Protein AF-A0A354GGU2-F1 (afdb_monomer_lite)

pLDDT: mean 80.08, std 11.48, range [46.69, 94.94]

Structure (mmCIF, N/CA/C/O backbone):
data_AF-A0A354GGU2-F1
#
_entry.id   AF-A0A354GGU2-F1
#
loop_
_atom_site.group_PDB
_atom_site.id
_atom_site.type_symbol
_atom_site.label_atom_id
_atom_site.label_alt_id
_atom_site.label_comp_id
_atom_site.label_asym_id
_atom_site.label_entity_id
_atom_site.label_seq_id
_atom_site.pdbx_PDB_ins_code
_atom_site.Cartn_x
_atom_site.Cartn_y
_atom_site.Cartn_z
_atom_site.occupancy
_atom_site.B_iso_or_equiv
_atom_site.auth_seq_id
_atom_site.auth_comp_id
_atom_site.auth_asym_id
_atom_site.auth_atom_id
_atom_site.pdbx_PDB_model_num
ATOM 1 N N . GLU A 1 1 ? 11.803 -17.948 -52.572 1.00 46.69 1 GLU A N 1
ATOM 2 C CA . GLU A 1 1 ? 13.240 -17.653 -52.737 1.00 46.69 1 GLU A CA 1
ATOM 3 C C . GLU A 1 1 ? 13.415 -16.314 -53.456 1.00 46.69 1 GLU A C 1
ATOM 5 O O . GLU A 1 1 ? 14.130 -15.472 -52.940 1.00 46.69 1 GLU A O 1
ATOM 10 N N . ASP A 1 2 ? 12.587 -16.032 -54.465 1.00 59.16 2 ASP A N 1
ATOM 11 C CA . ASP A 1 2 ? 12.565 -14.807 -55.291 1.00 59.16 2 ASP A CA 1
ATOM 12 C C . ASP A 1 2 ? 12.625 -13.429 -54.586 1.00 59.16 2 ASP A C 1
ATOM 14 O O . ASP A 1 2 ? 13.199 -12.494 -55.139 1.00 59.16 2 ASP A O 1
ATOM 18 N N . ASN A 1 3 ? 12.070 -13.255 -53.379 1.00 61.38 3 ASN A N 1
ATOM 19 C CA . ASN A 1 3 ? 12.001 -11.925 -52.743 1.00 61.38 3 ASN A CA 1
ATOM 20 C C . ASN A 1 3 ? 13.322 -11.461 -52.109 1.00 61.38 3 ASN A C 1
ATOM 22 O O . ASN A 1 3 ? 13.576 -10.262 -52.045 1.00 61.38 3 ASN A O 1
ATOM 26 N N . VAL A 1 4 ? 14.153 -12.382 -51.612 1.00 63.31 4 VAL A N 1
ATOM 27 C CA . VAL A 1 4 ? 15.422 -12.018 -50.950 1.00 63.31 4 VAL A CA 1
ATOM 28 C C . VAL A 1 4 ? 16.496 -11.723 -51.993 1.00 63.31 4 VAL A C 1
ATOM 30 O O . VAL A 1 4 ? 17.254 -10.765 -51.842 1.00 63.31 4 VAL A O 1
ATOM 33 N N . ASP A 1 5 ? 16.500 -12.490 -53.081 1.00 67.56 5 ASP A N 1
ATOM 34 C CA . ASP A 1 5 ? 17.411 -12.284 -54.206 1.00 67.56 5 ASP A CA 1
ATOM 35 C C . ASP A 1 5 ? 17.144 -10.930 -54.886 1.00 67.56 5 ASP A C 1
ATOM 37 O O . ASP A 1 5 ? 18.080 -10.178 -55.149 1.00 67.56 5 ASP A O 1
ATOM 41 N N . HIS A 1 6 ? 15.872 -10.534 -55.022 1.00 70.50 6 HIS A N 1
ATOM 42 C CA . HIS A 1 6 ? 15.490 -9.212 -55.532 1.00 70.50 6 HIS A CA 1
ATOM 43 C C . HIS A 1 6 ? 16.018 -8.048 -54.666 1.00 70.50 6 HIS A C 1
ATOM 45 O O . HIS A 1 6 ? 16.406 -7.005 -55.195 1.00 70.50 6 HIS A O 1
ATOM 51 N N . LEU A 1 7 ? 16.061 -8.194 -53.336 1.00 67.69 7 LEU A N 1
ATOM 52 C CA . LEU A 1 7 ? 16.580 -7.155 -52.430 1.00 67.69 7 LEU A CA 1
ATOM 53 C C . LEU A 1 7 ? 18.103 -7.011 -52.520 1.00 67.69 7 LEU A C 1
ATOM 55 O O . LEU A 1 7 ? 18.627 -5.895 -52.481 1.00 67.69 7 LEU A O 1
ATOM 59 N N . LEU A 1 8 ? 18.811 -8.130 -52.682 1.00 68.62 8 LEU A N 1
ATOM 60 C CA . LEU A 1 8 ? 20.255 -8.133 -52.901 1.00 68.62 8 LEU A CA 1
ATOM 61 C C . LEU A 1 8 ? 20.609 -7.539 -54.266 1.00 68.62 8 LEU A C 1
ATOM 63 O O . LEU A 1 8 ? 21.502 -6.698 -54.338 1.00 68.62 8 LEU A O 1
ATOM 67 N N . ASP A 1 9 ? 19.858 -7.875 -55.314 1.00 70.81 9 ASP A N 1
ATOM 68 C CA . ASP A 1 9 ? 20.016 -7.273 -56.641 1.00 70.81 9 ASP A CA 1
ATOM 69 C C . ASP A 1 9 ? 19.728 -5.767 -56.624 1.00 70.81 9 ASP A C 1
ATOM 71 O O . ASP A 1 9 ? 20.400 -4.990 -57.304 1.00 70.81 9 ASP A O 1
ATOM 75 N N . THR A 1 10 ? 18.771 -5.325 -55.807 1.00 68.38 10 THR A N 1
ATOM 76 C CA . THR A 1 10 ? 18.454 -3.901 -55.632 1.00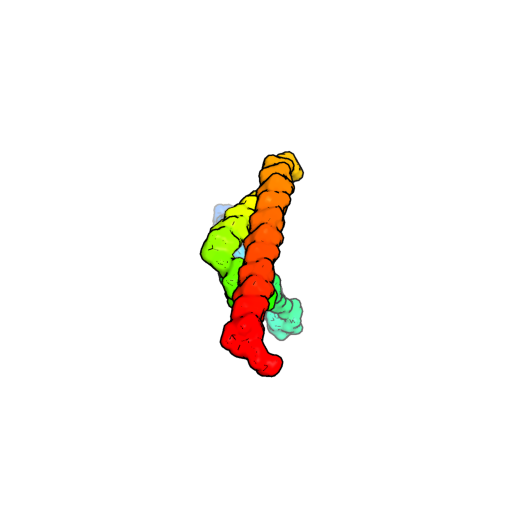 68.38 10 THR A CA 1
ATOM 77 C C . THR A 1 10 ? 19.618 -3.148 -54.980 1.00 68.38 10 THR A C 1
ATOM 79 O O . THR A 1 10 ? 19.967 -2.063 -55.438 1.00 68.38 10 THR A O 1
ATOM 82 N N . LEU A 1 11 ? 20.279 -3.732 -53.975 1.00 65.50 11 LEU A N 1
ATOM 83 C CA . LEU A 1 11 ? 21.471 -3.151 -53.342 1.00 65.50 11 LEU A CA 1
ATOM 84 C C . LEU A 1 11 ? 22.713 -3.187 -54.243 1.00 65.50 11 LEU A C 1
ATOM 86 O O . LEU A 1 11 ? 23.488 -2.235 -54.251 1.00 65.50 11 LEU A O 1
ATOM 90 N N . VAL A 1 12 ? 22.911 -4.267 -55.002 1.00 68.75 12 VAL A N 1
ATOM 91 C CA . VAL A 1 12 ? 24.068 -4.446 -55.899 1.00 68.75 12 VAL A CA 1
ATOM 92 C C . VAL A 1 12 ? 23.987 -3.526 -57.121 1.00 68.75 12 VAL A C 1
A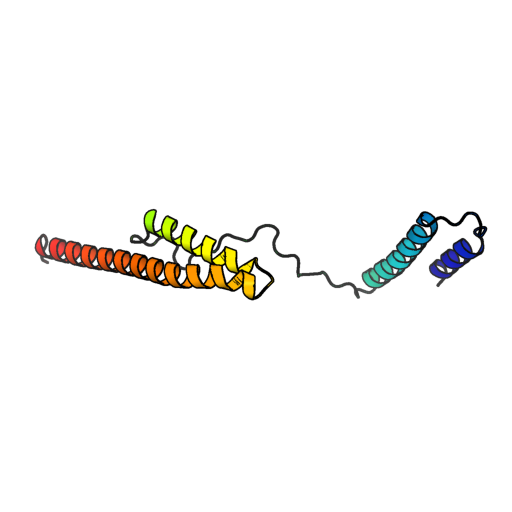TOM 94 O O . VAL A 1 12 ? 25.019 -3.079 -57.621 1.00 68.75 12 VAL A O 1
ATOM 97 N N . ASN A 1 13 ? 22.775 -3.201 -57.578 1.00 67.19 13 ASN A N 1
ATOM 98 C CA . ASN A 1 13 ? 22.547 -2.287 -58.698 1.00 67.19 13 ASN A CA 1
ATOM 99 C C . ASN A 1 13 ? 22.497 -0.801 -58.292 1.00 67.19 13 ASN A C 1
ATOM 101 O O . ASN A 1 13 ? 22.438 0.066 -59.167 1.00 67.19 13 ASN A O 1
ATOM 105 N N . MET A 1 14 ? 22.541 -0.478 -56.994 1.00 67.62 14 MET A N 1
ATOM 106 C CA . MET A 1 14 ? 22.660 0.904 -56.524 1.00 67.62 14 MET A CA 1
ATOM 107 C C . MET A 1 14 ? 24.106 1.395 -56.661 1.00 67.62 14 MET A C 1
ATOM 109 O O . MET A 1 14 ? 25.061 0.741 -56.250 1.00 67.62 14 MET A O 1
ATOM 113 N N . ASN A 1 15 ? 24.282 2.580 -57.246 1.00 62.69 15 ASN A N 1
ATOM 114 C CA . ASN A 1 15 ? 25.595 3.187 -57.434 1.00 62.69 15 ASN A CA 1
ATOM 115 C C . ASN A 1 15 ? 26.233 3.493 -56.064 1.00 62.69 15 ASN A C 1
ATOM 117 O O . ASN A 1 15 ? 25.652 4.226 -55.264 1.00 62.69 15 ASN A O 1
ATOM 121 N N . ASN A 1 16 ? 27.439 2.978 -55.794 1.00 63.72 16 ASN A N 1
ATOM 122 C CA . ASN A 1 16 ? 28.092 3.046 -54.471 1.00 63.72 16 ASN A CA 1
ATOM 123 C C . ASN A 1 16 ? 28.259 4.469 -53.898 1.00 63.72 16 ASN A C 1
ATOM 125 O O . ASN A 1 16 ? 28.469 4.625 -52.698 1.00 63.72 16 ASN A O 1
ATOM 129 N N . ASN A 1 17 ? 28.165 5.504 -54.737 1.00 62.81 17 ASN A N 1
ATOM 130 C CA . ASN A 1 17 ? 28.305 6.903 -54.331 1.00 62.81 17 ASN A CA 1
ATOM 131 C C . ASN A 1 17 ? 26.986 7.556 -53.859 1.00 62.81 17 ASN A C 1
ATOM 133 O O . ASN A 1 17 ? 27.020 8.699 -53.412 1.00 62.81 17 ASN A O 1
ATOM 137 N N . GLU A 1 18 ? 25.845 6.861 -53.948 1.00 67.31 18 GLU A N 1
ATOM 138 C CA . GLU A 1 18 ? 24.504 7.389 -53.621 1.00 67.31 18 GLU A CA 1
ATOM 139 C C . GLU A 1 18 ? 23.752 6.553 -52.568 1.00 67.31 18 GLU A C 1
ATOM 141 O O . GLU A 1 18 ? 22.597 6.835 -52.247 1.00 67.31 18 GLU A O 1
ATOM 146 N N . ILE A 1 19 ? 24.395 5.532 -51.993 1.00 71.31 19 ILE A N 1
ATOM 147 C CA . ILE A 1 19 ? 23.786 4.705 -50.946 1.00 71.31 19 ILE A CA 1
ATOM 148 C C . ILE A 1 19 ? 23.752 5.501 -49.639 1.00 71.31 19 ILE A C 1
ATOM 150 O O . ILE A 1 19 ? 24.777 5.738 -48.999 1.00 71.31 19 ILE A O 1
ATOM 154 N N . THR A 1 20 ? 22.553 5.911 -49.236 1.00 79.44 20 THR A N 1
ATOM 155 C CA . THR A 1 20 ? 22.305 6.549 -47.942 1.00 79.44 20 THR A CA 1
ATOM 156 C C . THR A 1 20 ? 21.991 5.504 -46.874 1.00 79.44 20 THR A C 1
ATOM 158 O O . THR A 1 20 ? 21.577 4.382 -47.168 1.00 79.44 20 THR A O 1
ATOM 161 N N . GLN A 1 21 ? 22.140 5.890 -45.605 1.00 79.12 21 GLN A N 1
ATOM 162 C CA . GLN A 1 21 ? 21.723 5.049 -44.480 1.00 79.12 21 GLN A CA 1
ATOM 163 C C . GLN A 1 21 ? 20.226 4.701 -44.548 1.00 79.12 21 GLN A C 1
ATOM 165 O O . GLN A 1 21 ? 19.846 3.597 -44.184 1.00 79.12 21 GLN A O 1
ATOM 170 N N . GLU A 1 22 ? 19.394 5.602 -45.075 1.00 82.12 22 GLU A N 1
ATOM 171 C CA . GLU A 1 22 ? 17.955 5.373 -45.255 1.00 82.12 22 GLU A CA 1
ATOM 172 C C . GLU A 1 22 ? 17.672 4.203 -46.208 1.00 82.12 22 GLU A C 1
ATOM 174 O O . GLU A 1 22 ? 16.796 3.387 -45.930 1.00 82.12 22 GLU A O 1
ATOM 179 N N . ASN A 1 23 ? 18.455 4.064 -47.283 1.00 76.38 23 ASN A N 1
ATOM 180 C CA . ASN A 1 23 ? 18.328 2.936 -48.210 1.00 76.38 23 ASN A CA 1
ATOM 181 C C . ASN A 1 23 ? 18.697 1.611 -47.526 1.00 76.38 23 ASN A C 1
ATOM 183 O O . ASN A 1 23 ? 18.012 0.605 -47.702 1.00 76.38 23 ASN A O 1
ATOM 187 N N . ILE A 1 24 ? 19.756 1.618 -46.709 1.00 80.00 24 ILE A N 1
ATOM 188 C CA . ILE A 1 24 ? 20.194 0.445 -45.938 1.00 80.00 24 ILE A CA 1
ATOM 189 C C . ILE A 1 24 ? 19.128 0.054 -44.909 1.00 80.00 24 ILE A C 1
ATOM 191 O O . ILE A 1 24 ? 18.785 -1.124 -44.792 1.00 80.00 24 ILE A O 1
ATOM 195 N N . ASP A 1 25 ? 18.582 1.030 -44.185 1.00 82.81 25 ASP A N 1
ATOM 196 C CA . ASP A 1 25 ? 17.546 0.802 -43.181 1.00 82.81 25 ASP A CA 1
ATOM 197 C C . ASP A 1 25 ? 16.258 0.270 -43.831 1.00 82.81 25 ASP A C 1
ATOM 199 O O . ASP A 1 25 ? 15.654 -0.661 -43.300 1.00 82.81 25 ASP A O 1
ATOM 203 N N . SER A 1 26 ? 15.871 0.790 -45.004 1.00 83.69 26 SER A N 1
ATOM 204 C CA . SER A 1 26 ? 14.714 0.302 -45.768 1.00 83.69 26 SER A CA 1
ATOM 205 C C . SER A 1 26 ? 14.870 -1.169 -46.142 1.00 83.69 26 SER A C 1
ATOM 207 O O . SER A 1 26 ? 14.020 -1.983 -45.786 1.00 83.69 26 SER A O 1
ATOM 209 N N . VAL A 1 27 ? 15.991 -1.541 -46.770 1.00 81.69 27 VAL A N 1
ATOM 210 C CA . VAL A 1 27 ? 16.229 -2.934 -47.185 1.00 81.69 27 VAL A CA 1
ATOM 211 C C . VAL A 1 27 ? 16.336 -3.866 -45.976 1.00 81.69 27 VAL A C 1
ATOM 213 O O . VAL A 1 27 ? 15.844 -4.993 -46.007 1.00 81.69 27 VAL A O 1
ATOM 216 N N . THR A 1 28 ? 16.932 -3.396 -44.878 1.00 82.94 28 THR A N 1
ATOM 217 C CA . THR A 1 28 ? 17.024 -4.181 -43.640 1.00 82.94 28 THR A CA 1
ATOM 218 C C . THR A 1 28 ? 15.643 -4.432 -43.037 1.00 82.94 28 THR A C 1
ATOM 220 O O . THR A 1 28 ? 15.364 -5.549 -42.602 1.00 82.94 28 THR A O 1
ATOM 223 N N . ASN A 1 29 ? 14.768 -3.424 -43.027 1.00 85.38 29 ASN A N 1
ATOM 224 C CA . ASN A 1 29 ? 13.398 -3.575 -42.543 1.00 85.38 29 ASN A CA 1
ATOM 225 C C . ASN A 1 29 ? 12.590 -4.525 -43.435 1.00 85.38 29 ASN A C 1
ATOM 227 O O . ASN A 1 29 ? 11.964 -5.439 -42.910 1.00 85.38 29 ASN A O 1
ATOM 231 N N . GLU A 1 30 ? 12.690 -4.397 -44.760 1.00 84.81 30 GLU A N 1
ATOM 232 C CA . GLU A 1 30 ? 12.024 -5.307 -45.704 1.00 84.81 30 GLU A CA 1
ATOM 233 C C . GLU A 1 30 ? 12.497 -6.760 -45.532 1.00 84.81 30 GLU A C 1
ATOM 235 O O . GLU A 1 30 ? 11.691 -7.691 -45.517 1.00 84.81 30 GLU A O 1
ATOM 240 N N . MET A 1 31 ? 13.797 -6.973 -45.308 1.00 83.12 31 MET A N 1
ATOM 241 C CA . MET A 1 31 ? 14.341 -8.299 -45.011 1.00 83.12 31 MET A CA 1
ATOM 242 C C . MET A 1 31 ? 13.781 -8.867 -43.698 1.00 83.12 31 MET A C 1
ATOM 244 O O . MET A 1 31 ? 13.425 -10.045 -43.633 1.00 83.12 31 MET A O 1
ATOM 248 N N . VAL A 1 32 ? 13.693 -8.046 -42.647 1.00 86.31 32 VAL A N 1
ATOM 249 C CA . VAL A 1 32 ? 13.106 -8.443 -41.358 1.00 86.31 32 VAL A CA 1
ATOM 250 C C . VAL A 1 32 ? 11.624 -8.787 -41.513 1.00 86.31 32 VAL A C 1
ATOM 252 O O . VAL A 1 32 ? 11.187 -9.806 -40.972 1.00 86.31 32 VAL A O 1
ATOM 255 N N . ASP A 1 33 ? 10.873 -8.000 -42.277 1.00 86.94 33 ASP A N 1
ATOM 256 C CA . ASP A 1 33 ? 9.445 -8.211 -42.506 1.00 86.94 33 ASP A CA 1
ATOM 257 C C . ASP A 1 33 ? 9.180 -9.530 -43.237 1.00 86.94 33 ASP A C 1
ATOM 259 O O . ASP A 1 33 ? 8.337 -10.304 -42.784 1.00 86.94 33 ASP A O 1
ATOM 263 N N . ILE A 1 34 ? 9.979 -9.880 -44.254 1.00 86.62 34 ILE A N 1
ATOM 264 C CA . ILE A 1 34 ? 9.892 -11.187 -44.932 1.00 86.62 34 ILE A CA 1
ATOM 265 C C . ILE A 1 34 ? 10.015 -12.343 -43.926 1.00 86.62 34 ILE A C 1
ATOM 267 O O . ILE A 1 34 ? 9.237 -13.302 -43.965 1.00 86.62 34 ILE A O 1
ATOM 271 N N . PHE A 1 35 ? 10.971 -12.266 -42.994 1.00 84.94 35 PHE A N 1
ATOM 272 C CA . PHE A 1 35 ? 11.130 -13.297 -41.965 1.00 84.94 35 PHE A CA 1
ATOM 273 C C . PHE A 1 35 ? 9.974 -13.311 -40.963 1.00 84.94 35 PHE A C 1
ATOM 275 O O . PHE A 1 35 ? 9.543 -14.391 -40.549 1.00 84.94 35 PHE A O 1
ATOM 282 N N . ILE A 1 36 ? 9.472 -12.142 -40.560 1.00 85.31 36 ILE A N 1
ATOM 283 C CA . ILE A 1 36 ? 8.343 -12.032 -39.631 1.00 85.31 36 ILE A CA 1
ATOM 284 C C . ILE A 1 36 ? 7.074 -12.599 -40.272 1.00 85.31 36 ILE A C 1
ATOM 286 O O . ILE A 1 36 ? 6.408 -13.419 -39.644 1.00 85.31 36 ILE A O 1
ATOM 290 N N . GLU A 1 37 ? 6.753 -12.230 -41.508 1.00 86.94 37 GLU A N 1
ATOM 291 C CA . GLU A 1 37 ? 5.583 -12.723 -42.241 1.00 86.94 37 GLU A CA 1
ATOM 292 C C . GLU A 1 37 ? 5.653 -14.240 -42.465 1.00 86.94 37 GLU A C 1
ATOM 294 O O . GLU A 1 37 ? 4.684 -14.967 -42.212 1.00 86.94 37 GLU A O 1
ATOM 299 N N . ALA A 1 38 ? 6.824 -14.760 -42.845 1.00 86.75 38 ALA A N 1
ATOM 300 C CA . ALA A 1 38 ? 7.047 -16.199 -42.962 1.00 86.75 38 ALA A CA 1
ATOM 301 C C . ALA A 1 38 ? 6.864 -16.918 -41.610 1.00 86.75 38 ALA A C 1
ATOM 303 O O . ALA A 1 38 ? 6.209 -17.960 -41.528 1.00 86.75 38 ALA A O 1
ATOM 304 N N . ALA A 1 39 ? 7.379 -16.349 -40.518 1.00 85.31 39 ALA A N 1
ATOM 305 C CA . ALA A 1 39 ? 7.208 -16.901 -39.175 1.00 85.31 39 ALA A CA 1
ATOM 306 C C . ALA A 1 39 ? 5.752 -16.818 -38.674 1.00 85.31 39 ALA A C 1
ATOM 308 O O . ALA A 1 39 ? 5.293 -17.712 -37.958 1.00 85.31 39 ALA A O 1
ATOM 309 N N . GLN A 1 40 ? 5.005 -15.779 -39.056 1.00 84.88 40 GLN A N 1
ATOM 310 C CA . GLN A 1 40 ? 3.584 -15.636 -38.739 1.00 84.88 40 GLN A CA 1
ATOM 311 C C . GLN A 1 40 ? 2.744 -16.664 -39.502 1.00 84.88 40 GLN A C 1
ATOM 313 O O . GLN A 1 40 ? 1.942 -17.367 -38.886 1.00 84.88 40 GLN A O 1
ATOM 318 N N . SER A 1 41 ? 2.964 -16.805 -40.813 1.00 86.31 41 SER A N 1
ATOM 319 C CA . SER A 1 41 ? 2.219 -17.743 -41.670 1.00 86.31 41 SER A CA 1
ATOM 320 C C . SER A 1 41 ? 2.411 -19.211 -41.269 1.00 86.31 41 SER A C 1
ATOM 322 O O . SER A 1 41 ? 1.484 -20.013 -41.367 1.00 86.31 41 SER A O 1
ATOM 324 N N . THR A 1 42 ? 3.588 -19.558 -40.746 1.00 88.12 42 THR A N 1
ATOM 325 C CA . THR A 1 42 ? 3.927 -20.909 -40.267 1.00 88.12 42 THR A CA 1
ATOM 326 C C . THR A 1 42 ? 3.570 -21.148 -38.796 1.00 88.12 42 THR A C 1
ATOM 328 O O . THR A 1 42 ? 3.803 -22.236 -38.269 1.00 88.12 42 THR A O 1
ATOM 331 N N . GLY A 1 43 ? 3.000 -20.151 -38.107 1.00 82.31 43 GLY A N 1
ATOM 332 C CA . GLY A 1 43 ? 2.626 -20.253 -36.693 1.00 82.31 43 GLY A CA 1
ATOM 333 C C . GLY A 1 43 ? 3.817 -20.327 -35.728 1.00 82.31 43 GLY A C 1
ATOM 334 O O . GLY A 1 43 ? 3.659 -20.745 -34.580 1.00 82.31 43 GLY A O 1
ATOM 335 N N . LEU A 1 44 ? 5.014 -19.928 -36.170 1.00 83.62 44 LEU A N 1
ATOM 336 C CA . LEU A 1 44 ? 6.223 -19.866 -35.344 1.00 83.62 44 LEU A CA 1
ATOM 337 C C . LEU A 1 44 ? 6.243 -18.630 -34.430 1.00 83.62 44 LEU A C 1
ATOM 339 O O . LEU A 1 44 ? 6.916 -18.634 -33.393 1.00 83.62 44 LEU A O 1
ATOM 343 N N . CYS A 1 45 ? 5.476 -17.589 -34.761 1.00 82.25 45 CYS A N 1
ATOM 344 C CA . CYS A 1 45 ? 5.287 -16.434 -33.890 1.00 82.25 45 CYS A CA 1
ATOM 345 C C . CYS A 1 45 ? 4.444 -16.790 -32.656 1.00 82.25 45 CYS A C 1
ATOM 347 O O . CYS A 1 45 ? 3.326 -17.291 -32.755 1.00 82.25 45 CYS A O 1
ATOM 349 N N . LYS A 1 46 ? 4.961 -16.474 -31.463 1.00 77.06 46 LYS A N 1
ATOM 350 C CA . LYS A 1 46 ? 4.225 -16.589 -30.196 1.00 77.06 46 LYS A CA 1
ATOM 351 C C . LYS A 1 46 ? 3.833 -15.207 -29.705 1.00 77.06 46 LYS A C 1
ATOM 353 O O . LYS A 1 46 ? 4.680 -14.321 -29.613 1.00 77.06 46 LYS A O 1
ATOM 358 N N . GLU A 1 47 ? 2.576 -15.046 -29.307 1.00 71.44 47 GLU A N 1
ATOM 359 C CA . GLU A 1 47 ? 2.145 -13.830 -28.624 1.00 71.44 47 GLU A CA 1
ATOM 360 C C . GLU A 1 47 ? 2.959 -13.611 -27.347 1.00 71.44 47 GLU A C 1
ATOM 362 O O . GLU A 1 47 ? 3.068 -14.486 -26.477 1.00 71.44 47 GLU A O 1
ATOM 367 N N . ASN A 1 48 ? 3.511 -12.407 -27.208 1.00 69.50 48 ASN A N 1
ATOM 368 C CA . ASN A 1 48 ? 4.203 -12.009 -25.998 1.00 69.50 48 ASN A CA 1
ATOM 369 C C . ASN A 1 48 ? 3.187 -11.726 -24.881 1.00 69.50 48 ASN A C 1
ATOM 371 O O . ASN A 1 48 ? 2.742 -10.598 -24.676 1.00 69.50 48 ASN A O 1
ATOM 375 N N . LYS A 1 49 ? 2.859 -12.765 -24.110 1.00 63.47 49 LYS A N 1
ATOM 376 C CA . LYS A 1 49 ? 1.965 -12.685 -22.941 1.00 63.47 49 LYS A CA 1
ATOM 377 C C . LYS A 1 49 ? 2.547 -11.885 -21.763 1.00 63.47 49 LYS A C 1
ATOM 379 O O . LYS A 1 49 ? 1.896 -11.770 -20.729 1.00 63.47 49 LYS A O 1
ATOM 384 N N . ASN A 1 50 ? 3.753 -11.317 -21.889 1.00 62.81 50 ASN A N 1
ATOM 385 C CA . ASN A 1 50 ? 4.374 -10.484 -20.851 1.00 62.81 50 ASN A CA 1
ATOM 386 C C . ASN A 1 50 ? 3.978 -9.001 -20.925 1.00 62.81 50 ASN A C 1
ATOM 388 O O . ASN A 1 50 ? 4.661 -8.151 -20.341 1.00 62.81 50 ASN A O 1
ATOM 392 N N . THR A 1 51 ? 2.878 -8.655 -21.593 1.00 59.69 51 THR A N 1
ATOM 393 C CA . THR A 1 51 ? 2.283 -7.325 -21.464 1.00 59.69 51 THR A CA 1
ATOM 394 C C . THR A 1 51 ? 1.753 -7.164 -20.041 1.00 59.69 51 THR A C 1
ATOM 396 O O . THR A 1 51 ? 0.663 -7.602 -19.677 1.00 59.69 51 THR A O 1
ATOM 399 N N . LYS A 1 52 ? 2.575 -6.545 -19.181 1.00 60.75 52 LYS A N 1
ATOM 400 C CA . LYS A 1 52 ? 2.139 -6.098 -17.855 1.00 60.75 52 LYS A CA 1
ATOM 401 C C . LYS A 1 52 ? 0.827 -5.330 -18.044 1.00 60.75 52 LYS A C 1
ATOM 403 O O . LYS A 1 52 ? 0.802 -4.425 -18.878 1.00 60.75 52 LYS A O 1
ATOM 408 N N . PRO A 1 53 ? -0.241 -5.650 -17.295 1.00 60.28 53 PRO A N 1
ATOM 409 C CA . PRO A 1 53 ? -1.507 -4.952 -17.449 1.00 60.28 53 PRO A CA 1
ATOM 410 C C . PRO A 1 53 ? -1.272 -3.447 -17.297 1.00 60.28 53 PRO A C 1
ATOM 412 O O . PRO A 1 53 ? -0.692 -3.007 -16.301 1.00 60.28 53 PRO A O 1
ATOM 415 N N . TYR A 1 54 ? -1.722 -2.676 -18.295 1.00 62.56 54 TYR A N 1
ATOM 416 C CA . TYR A 1 54 ? -1.536 -1.221 -18.398 1.00 62.56 54 TYR A CA 1
ATOM 417 C C . TYR A 1 54 ? -1.980 -0.478 -17.125 1.00 62.56 54 TYR A C 1
ATOM 419 O O . TYR A 1 54 ? -1.440 0.567 -16.772 1.00 62.56 54 TYR A O 1
ATOM 427 N N . LYS A 1 55 ? -2.912 -1.067 -16.368 1.00 64.25 55 LYS A N 1
ATOM 428 C CA . LYS A 1 55 ? -3.323 -0.605 -15.043 1.00 64.25 55 LYS A CA 1
ATOM 429 C C . LYS A 1 55 ? -3.041 -1.705 -14.025 1.00 64.25 55 LYS A C 1
ATOM 431 O O . LYS A 1 55 ? -3.732 -2.725 -13.993 1.00 64.25 55 LYS A O 1
ATOM 436 N N . LYS A 1 56 ? -2.040 -1.498 -13.162 1.00 58.09 56 LYS A N 1
ATOM 437 C CA . LYS A 1 56 ? -1.893 -2.301 -11.940 1.00 58.09 56 LYS A CA 1
ATOM 438 C C . LYS A 1 56 ? -3.198 -2.169 -11.159 1.00 58.09 56 LYS A C 1
ATOM 440 O O . LYS A 1 56 ? -3.530 -1.070 -10.720 1.00 58.09 56 LYS A O 1
ATOM 445 N N . ARG A 1 57 ? -3.946 -3.266 -11.001 1.00 57.94 57 ARG A N 1
ATOM 446 C CA . ARG A 1 57 ? -5.109 -3.261 -10.108 1.00 57.94 57 ARG A CA 1
ATOM 447 C C . ARG A 1 57 ? -4.622 -2.842 -8.715 1.00 57.94 57 ARG A C 1
ATOM 449 O O . ARG A 1 57 ? -3.572 -3.337 -8.288 1.00 57.94 57 ARG A O 1
ATOM 456 N N . PRO A 1 58 ? -5.322 -1.926 -8.024 1.00 59.09 58 PRO A N 1
ATOM 457 C CA . PRO A 1 58 ? -4.970 -1.588 -6.656 1.00 59.09 58 PRO A CA 1
ATOM 458 C C . PRO A 1 58 ? -4.957 -2.871 -5.823 1.00 59.09 58 PRO A C 1
ATOM 460 O O . PRO A 1 58 ? -5.774 -3.769 -6.030 1.00 59.09 58 PRO A O 1
ATOM 463 N N . TYR A 1 59 ? -3.980 -2.978 -4.925 1.00 58.34 59 TYR A N 1
ATOM 464 C CA . TYR A 1 59 ? -3.825 -4.132 -4.045 1.00 58.34 59 TYR A CA 1
ATOM 465 C C . TYR A 1 59 ? -5.138 -4.383 -3.288 1.00 58.34 59 TYR A C 1
ATOM 467 O O . TYR A 1 59 ? -5.503 -3.600 -2.408 1.00 58.34 59 TYR A O 1
ATOM 475 N N . SER A 1 60 ? -5.851 -5.452 -3.652 1.00 56.00 60 SER A N 1
ATOM 476 C CA . SER A 1 60 ? -7.104 -5.831 -3.000 1.00 56.00 60 SER A CA 1
ATOM 477 C C . SER A 1 60 ? -6.803 -6.375 -1.606 1.00 56.00 60 SER A C 1
ATOM 479 O O . SER A 1 60 ? -5.974 -7.276 -1.444 1.00 56.00 60 SER A O 1
ATOM 481 N N . ARG A 1 61 ? -7.440 -5.806 -0.576 1.00 66.25 61 ARG A N 1
ATOM 482 C CA . ARG A 1 61 ? -7.312 -6.311 0.797 1.00 66.25 61 ARG A CA 1
ATOM 483 C C . ARG A 1 61 ? -8.010 -7.666 0.890 1.00 66.25 61 ARG A C 1
ATOM 485 O O . ARG A 1 61 ? -9.084 -7.838 0.327 1.00 66.25 61 ARG A O 1
ATOM 492 N N . ARG A 1 62 ? -7.455 -8.592 1.683 1.00 61.97 62 ARG A N 1
ATOM 493 C CA . ARG A 1 62 ? -8.124 -9.871 1.990 1.00 61.97 62 ARG A CA 1
ATOM 494 C C . ARG A 1 62 ? -9.468 -9.654 2.711 1.00 61.97 62 ARG A C 1
ATOM 496 O O . ARG A 1 62 ? -10.359 -10.470 2.544 1.00 61.97 62 ARG A O 1
ATOM 503 N N . HIS A 1 63 ? -9.628 -8.525 3.421 1.00 61.94 63 HIS A N 1
ATOM 504 C CA . HIS A 1 63 ? -10.881 -8.082 4.050 1.00 61.94 63 HIS A CA 1
ATOM 505 C C . HIS A 1 63 ? -11.015 -6.543 3.991 1.00 61.94 63 HIS A C 1
ATOM 507 O O . HIS A 1 63 ? -10.458 -5.850 4.844 1.00 61.94 63 HIS A O 1
ATOM 513 N N . PRO A 1 64 ? -11.685 -5.981 2.966 1.00 65.62 64 PRO A N 1
ATOM 514 C CA . PRO A 1 64 ? -11.770 -4.541 2.734 1.00 65.62 64 PRO A CA 1
ATOM 515 C C . PRO A 1 64 ? -12.786 -3.779 3.599 1.00 65.62 64 PRO A C 1
ATOM 517 O O . PRO A 1 64 ? -12.806 -2.553 3.529 1.00 65.62 64 PRO A O 1
ATOM 520 N N . GLN A 1 65 ? -13.563 -4.459 4.438 1.00 71.44 65 GLN A N 1
ATOM 521 C CA . GLN A 1 65 ? -14.584 -3.867 5.309 1.00 71.44 65 GLN A CA 1
ATOM 522 C C . GLN A 1 65 ? -14.440 -4.470 6.707 1.00 71.44 65 GLN A C 1
ATOM 524 O O . GLN A 1 65 ? -15.132 -5.411 7.070 1.00 71.44 65 GLN A O 1
ATOM 529 N N . GLN A 1 66 ? -13.427 -4.033 7.445 1.00 81.50 66 GLN A N 1
ATOM 530 C CA . GLN A 1 66 ? -13.260 -4.427 8.840 1.00 81.50 66 GLN A CA 1
ATOM 531 C C . GLN A 1 66 ? -13.706 -3.243 9.684 1.00 81.50 66 GLN A C 1
ATOM 533 O O . GLN A 1 66 ? -13.150 -2.164 9.509 1.00 81.50 66 GLN A O 1
ATOM 538 N N . ASP A 1 67 ? -14.656 -3.451 10.590 1.00 85.69 67 ASP A N 1
ATOM 539 C CA . ASP A 1 67 ? -15.266 -2.373 11.387 1.00 85.69 67 ASP A CA 1
ATOM 540 C C . ASP A 1 67 ? -14.261 -1.639 12.287 1.00 85.69 67 ASP A C 1
ATOM 542 O O . ASP A 1 67 ? -14.462 -0.487 12.651 1.00 85.69 67 ASP A O 1
ATOM 546 N N . TRP A 1 68 ? -13.151 -2.298 12.627 1.00 88.75 68 TRP A N 1
ATOM 547 C CA . TRP A 1 68 ? -12.059 -1.717 13.410 1.00 88.75 68 TRP A CA 1
ATOM 548 C C . TRP A 1 68 ? -11.025 -0.958 12.568 1.00 88.75 68 TRP A C 1
ATOM 550 O O . TRP A 1 68 ? -10.130 -0.336 13.132 1.00 88.75 68 TRP A O 1
ATOM 560 N N . PHE A 1 69 ? -11.087 -1.060 11.236 1.00 89.31 69 PHE A N 1
ATOM 561 C CA . PHE A 1 69 ? -10.106 -0.475 10.323 1.00 89.31 69 PHE A CA 1
ATOM 562 C C . PHE A 1 69 ? -10.647 0.836 9.747 1.00 89.31 69 PHE A C 1
ATOM 564 O O . PHE A 1 69 ? -11.325 0.843 8.719 1.00 89.31 69 PHE A O 1
ATOM 571 N N . ASP A 1 70 ? -10.329 1.928 10.429 1.00 88.06 70 ASP A N 1
ATOM 572 C CA . ASP A 1 70 ? -10.790 3.285 10.139 1.00 88.06 70 ASP A CA 1
ATOM 573 C C . ASP A 1 70 ? -9.882 4.055 9.153 1.00 88.06 70 ASP A C 1
ATOM 575 O O . ASP A 1 70 ? -8.921 3.528 8.578 1.00 88.06 70 ASP A O 1
ATOM 579 N N . GLU A 1 71 ? -10.208 5.332 8.930 1.00 89.31 71 GLU A N 1
ATOM 580 C CA . GLU A 1 71 ? -9.435 6.231 8.066 1.00 89.31 71 GLU A CA 1
ATOM 581 C C . GLU A 1 71 ? -7.999 6.445 8.566 1.00 89.31 71 GLU A C 1
ATOM 583 O O . GLU A 1 71 ? -7.075 6.564 7.755 1.00 89.31 71 GLU A O 1
ATOM 588 N N . GLU A 1 72 ? -7.779 6.439 9.885 1.00 90.75 72 GLU A N 1
ATOM 589 C CA . GLU A 1 72 ? -6.442 6.571 10.465 1.00 90.75 72 GLU A CA 1
ATOM 590 C C . GLU A 1 72 ? -5.589 5.334 10.148 1.00 90.75 72 GLU A C 1
ATOM 592 O O . GLU A 1 72 ? -4.441 5.459 9.704 1.00 90.75 72 GLU A O 1
ATOM 597 N N . CYS A 1 73 ? -6.168 4.135 10.272 1.00 90.56 73 CYS A N 1
ATOM 598 C CA . CYS A 1 73 ? -5.543 2.883 9.853 1.00 90.56 73 CYS A CA 1
ATOM 599 C C . CYS A 1 73 ? -5.157 2.901 8.370 1.00 90.56 73 CYS A C 1
ATOM 601 O O . CYS A 1 73 ? -4.045 2.488 8.014 1.00 90.56 73 CYS A O 1
ATOM 603 N N . GLU A 1 74 ? -6.033 3.404 7.498 1.00 89.88 74 GLU A N 1
ATOM 604 C CA . GLU A 1 74 ? -5.741 3.518 6.067 1.00 89.88 74 GLU A CA 1
ATOM 605 C C . GLU A 1 74 ? -4.646 4.558 5.784 1.00 89.88 74 GLU A C 1
ATOM 607 O O . GLU A 1 74 ? -3.756 4.301 4.969 1.00 89.88 74 GLU A O 1
ATOM 612 N N . SER A 1 75 ? -4.648 5.691 6.487 1.00 90.00 75 SER A N 1
ATOM 613 C CA . SER A 1 75 ? -3.608 6.721 6.383 1.00 90.00 75 SER A CA 1
ATOM 614 C C . SER A 1 75 ? -2.227 6.174 6.765 1.00 90.00 75 SER A C 1
ATOM 616 O O . SER A 1 75 ? -1.278 6.230 5.973 1.00 90.00 75 SER A O 1
ATOM 618 N N . LYS A 1 76 ? -2.118 5.521 7.931 1.00 90.75 76 LYS A N 1
ATOM 619 C CA . LYS A 1 76 ? -0.875 4.880 8.397 1.00 90.75 76 LYS A CA 1
ATOM 620 C C . LYS A 1 76 ? -0.411 3.776 7.446 1.00 90.75 76 LYS A C 1
ATOM 622 O O . LYS A 1 76 ? 0.785 3.652 7.170 1.00 90.75 76 LYS A O 1
ATOM 627 N N . ARG A 1 77 ? -1.346 2.994 6.895 1.00 89.88 77 ARG A N 1
ATOM 628 C CA . ARG A 1 77 ? -1.048 1.965 5.891 1.00 89.88 77 ARG A CA 1
ATOM 629 C C . ARG A 1 77 ? -0.479 2.571 4.611 1.00 89.88 77 ARG A C 1
ATOM 631 O O . ARG A 1 77 ? 0.505 2.037 4.094 1.00 89.88 77 ARG A O 1
ATOM 638 N N . LYS A 1 78 ? -1.088 3.636 4.079 1.00 89.44 78 LYS A N 1
ATOM 639 C CA . LYS A 1 78 ? -0.601 4.320 2.869 1.00 89.44 78 LYS A CA 1
ATOM 640 C C . LYS A 1 78 ? 0.831 4.808 3.069 1.00 89.44 78 LYS A C 1
ATOM 642 O O . LYS A 1 78 ? 1.696 4.422 2.284 1.00 89.44 78 LYS A O 1
ATOM 647 N N . ALA A 1 79 ? 1.106 5.494 4.179 1.00 88.88 79 ALA A N 1
ATOM 648 C CA . ALA A 1 79 ? 2.448 5.970 4.517 1.00 88.88 79 ALA A CA 1
ATOM 649 C C . ALA A 1 79 ? 3.483 4.826 4.607 1.00 88.88 79 ALA A C 1
ATOM 651 O O . ALA A 1 79 ? 4.591 4.910 4.061 1.00 88.88 79 ALA A O 1
ATOM 652 N N . TYR A 1 80 ? 3.114 3.705 5.240 1.00 90.56 80 TYR A N 1
ATOM 653 C CA . TYR A 1 80 ? 3.965 2.513 5.294 1.00 90.56 80 TYR A CA 1
ATOM 654 C C . TYR A 1 80 ? 4.242 1.937 3.895 1.00 90.56 80 TYR A C 1
ATOM 656 O O . TYR A 1 80 ? 5.386 1.612 3.564 1.00 90.56 80 TYR A O 1
ATOM 664 N N . MET A 1 81 ? 3.213 1.819 3.051 1.00 88.62 81 MET A N 1
ATOM 665 C CA . MET A 1 81 ? 3.348 1.264 1.701 1.00 88.62 81 MET A CA 1
ATOM 666 C C . MET A 1 81 ? 4.166 2.164 0.774 1.00 88.62 81 MET A C 1
ATOM 668 O O . MET A 1 81 ? 4.953 1.648 -0.018 1.00 88.62 81 MET A O 1
ATOM 672 N N . GLU A 1 82 ? 4.037 3.483 0.881 1.00 87.12 82 GLU A N 1
ATOM 673 C CA . GLU A 1 82 ? 4.868 4.446 0.149 1.00 87.12 82 GLU A CA 1
ATOM 674 C C . GLU A 1 82 ? 6.347 4.278 0.505 1.00 87.12 82 GLU A C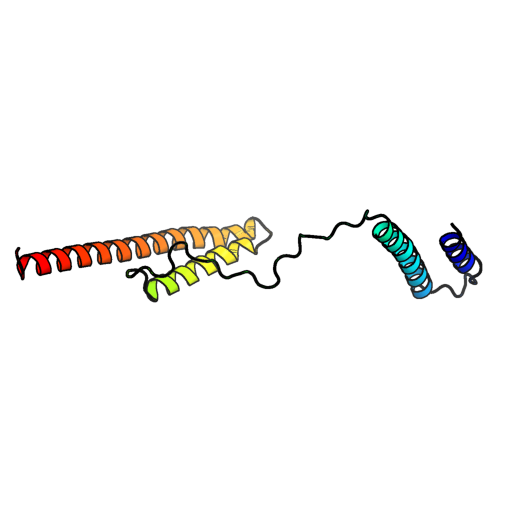 1
ATOM 676 O O . GLU A 1 82 ? 7.186 4.082 -0.379 1.00 87.12 82 GLU A O 1
ATOM 681 N N . THR A 1 83 ? 6.651 4.223 1.804 1.00 86.62 83 THR A N 1
ATOM 682 C CA . THR A 1 83 ? 8.009 3.990 2.317 1.00 86.62 83 THR A CA 1
ATOM 683 C C . THR A 1 83 ? 8.568 2.653 1.827 1.00 86.62 83 THR A C 1
ATOM 685 O O . THR A 1 83 ? 9.711 2.558 1.369 1.00 86.62 83 THR A O 1
ATOM 688 N N . LYS A 1 84 ? 7.742 1.603 1.869 1.00 85.25 84 LYS A N 1
ATOM 689 C CA . LYS A 1 84 ? 8.094 0.267 1.386 1.00 85.25 84 LYS A CA 1
ATOM 690 C C . LYS A 1 84 ? 8.400 0.276 -0.114 1.00 85.25 84 LYS A C 1
ATOM 692 O O . LYS A 1 84 ? 9.423 -0.264 -0.535 1.00 85.25 84 LYS A O 1
ATOM 697 N N . ASN A 1 85 ? 7.556 0.924 -0.913 1.00 85.19 85 ASN A N 1
ATOM 698 C CA . ASN A 1 85 ? 7.687 1.002 -2.368 1.00 85.19 85 ASN A CA 1
ATOM 699 C C . ASN A 1 85 ? 8.883 1.853 -2.816 1.00 85.19 85 ASN A C 1
ATOM 701 O O . ASN A 1 85 ? 9.531 1.507 -3.808 1.00 85.19 85 ASN A O 1
ATOM 705 N N . ALA A 1 86 ? 9.248 2.888 -2.055 1.00 83.00 86 ALA A N 1
ATOM 706 C CA . ALA A 1 86 ? 10.418 3.722 -2.331 1.00 83.00 86 ALA A CA 1
ATOM 707 C C . ALA A 1 86 ? 11.726 2.909 -2.396 1.00 83.00 86 ALA A C 1
ATOM 709 O O . ALA A 1 86 ? 12.610 3.203 -3.205 1.00 83.00 86 ALA A O 1
ATOM 710 N N . GLY A 1 87 ? 11.843 1.844 -1.592 1.00 79.75 87 GLY A N 1
ATOM 711 C CA . GLY A 1 87 ? 13.005 0.951 -1.597 1.00 79.75 87 GLY A CA 1
ATOM 712 C C . GLY A 1 87 ? 13.097 0.038 -2.827 1.00 79.75 87 GLY A C 1
ATOM 713 O O . GLY A 1 87 ? 14.204 -0.252 -3.290 1.00 79.75 87 GLY A O 1
ATOM 714 N N . TYR A 1 88 ? 11.961 -0.394 -3.387 1.00 77.56 88 TYR A N 1
ATOM 715 C CA . TYR A 1 88 ? 11.925 -1.303 -4.543 1.00 77.56 88 TYR A CA 1
ATOM 716 C C . TYR A 1 88 ? 12.337 -0.623 -5.856 1.00 77.56 88 TYR A C 1
ATOM 718 O O . TYR A 1 88 ? 12.860 -1.291 -6.744 1.00 77.56 88 TYR A O 1
ATOM 726 N N . GLY A 1 89 ? 12.168 0.699 -5.968 1.00 76.31 89 GLY A N 1
ATOM 727 C CA . GLY A 1 89 ? 12.570 1.469 -7.153 1.00 76.31 89 GLY A CA 1
ATOM 728 C C . GLY A 1 89 ? 14.080 1.716 -7.284 1.00 76.31 89 GLY A C 1
ATOM 729 O O . GLY A 1 89 ? 14.543 2.168 -8.329 1.00 76.31 89 GLY A O 1
ATOM 730 N N . LYS A 1 90 ? 14.882 1.435 -6.247 1.00 83.62 90 LYS A N 1
ATOM 731 C CA . LYS A 1 90 ? 16.329 1.712 -6.252 1.00 83.62 90 LYS A CA 1
ATOM 732 C C . LYS A 1 90 ? 17.117 0.530 -6.829 1.00 83.62 90 LYS A C 1
ATOM 734 O O . LYS A 1 90 ? 16.929 -0.609 -6.399 1.00 83.62 90 LYS A O 1
ATOM 739 N N . LYS A 1 91 ? 18.042 0.787 -7.766 1.00 79.81 91 LYS A N 1
ATOM 740 C CA . LYS A 1 91 ? 18.875 -0.252 -8.413 1.00 79.81 91 LYS A CA 1
ATOM 741 C C . LYS A 1 91 ? 20.070 -0.703 -7.556 1.00 79.81 91 LYS A C 1
ATOM 743 O O . LYS A 1 91 ? 20.349 -1.897 -7.498 1.00 79.81 91 LYS A O 1
ATOM 748 N N . SER A 1 92 ? 20.745 0.212 -6.852 1.00 86.81 92 SER A N 1
ATOM 749 C CA . SER A 1 92 ? 21.974 -0.101 -6.100 1.00 86.81 92 SER A CA 1
ATOM 750 C C . SER A 1 92 ? 21.720 -0.549 -4.654 1.00 86.81 92 SER A C 1
ATOM 752 O O . SER A 1 92 ? 20.757 -0.131 -4.005 1.00 86.81 92 SER A O 1
ATOM 754 N N . LYS A 1 93 ? 22.616 -1.391 -4.115 1.00 81.81 93 LYS A N 1
ATOM 755 C CA . LYS A 1 93 ? 22.548 -1.860 -2.718 1.00 81.81 93 LYS A CA 1
ATOM 756 C C . LYS A 1 93 ? 22.740 -0.715 -1.713 1.00 81.81 93 LYS A C 1
ATOM 758 O O . LYS A 1 93 ? 22.001 -0.683 -0.731 1.00 81.81 93 LYS A O 1
ATOM 763 N N . GLN A 1 94 ? 23.659 0.234 -1.955 1.00 83.38 94 GLN A N 1
ATOM 764 C CA . GLN A 1 94 ? 23.811 1.420 -1.093 1.00 83.38 94 GLN A CA 1
ATOM 765 C C . GLN A 1 94 ? 22.530 2.264 -1.051 1.00 83.38 94 GLN A C 1
ATOM 767 O O . GLN A 1 94 ? 22.061 2.580 0.040 1.00 83.38 94 GLN A O 1
ATOM 772 N N . ALA A 1 95 ? 21.906 2.553 -2.199 1.00 81.06 95 ALA A N 1
ATOM 773 C CA . ALA A 1 95 ? 20.693 3.377 -2.249 1.00 81.06 95 ALA A CA 1
ATOM 774 C C . ALA A 1 95 ? 19.480 2.723 -1.561 1.00 81.06 95 ALA A C 1
ATOM 776 O O . ALA A 1 95 ? 18.527 3.409 -1.202 1.00 81.06 95 ALA A O 1
ATOM 777 N N . ARG A 1 96 ? 19.512 1.399 -1.348 1.00 83.00 96 ARG A N 1
ATOM 778 C CA . ARG A 1 96 ? 18.486 0.656 -0.597 1.00 83.00 96 ARG A CA 1
ATOM 779 C C . ARG A 1 96 ? 18.701 0.672 0.919 1.00 83.00 96 ARG A C 1
ATOM 781 O O . ARG A 1 96 ? 17.768 0.323 1.637 1.00 83.00 96 ARG A O 1
ATOM 788 N N . LYS A 1 97 ? 19.888 1.038 1.429 1.00 85.12 97 LYS A N 1
ATOM 789 C CA . LYS A 1 97 ? 20.181 0.990 2.876 1.00 85.12 97 LYS A CA 1
ATOM 790 C C . LYS A 1 97 ? 19.320 1.974 3.669 1.00 85.12 97 LYS A C 1
ATOM 792 O O . LYS A 1 97 ? 18.651 1.545 4.602 1.00 85.12 97 LYS A O 1
ATOM 797 N N . ALA A 1 98 ? 19.286 3.247 3.272 1.00 82.38 98 ALA A N 1
ATOM 798 C CA . ALA A 1 98 ? 18.517 4.269 3.986 1.00 82.38 98 ALA A CA 1
ATOM 799 C C . ALA A 1 98 ? 17.001 3.963 4.016 1.00 82.38 98 ALA A C 1
ATOM 801 O O . ALA A 1 98 ? 16.454 3.867 5.116 1.00 82.38 98 ALA A O 1
ATOM 802 N N . PRO A 1 99 ? 16.330 3.650 2.883 1.00 82.81 99 PRO A N 1
ATOM 803 C CA . PRO A 1 99 ? 14.926 3.233 2.902 1.00 82.81 99 PRO A CA 1
ATOM 804 C C . PRO A 1 99 ? 14.665 1.984 3.751 1.00 82.81 99 PRO A C 1
ATOM 806 O O . PRO A 1 99 ? 13.619 1.887 4.374 1.00 82.81 99 PRO A O 1
ATOM 809 N N . ARG A 1 100 ? 15.604 1.027 3.819 1.00 84.06 100 ARG A N 1
ATOM 810 C CA . ARG A 1 100 ? 15.456 -0.175 4.661 1.00 84.06 100 ARG A CA 1
ATOM 811 C C . ARG A 1 100 ? 15.485 0.133 6.154 1.00 84.06 100 ARG A C 1
ATOM 813 O O . ARG A 1 100 ? 14.759 -0.515 6.899 1.00 84.06 100 ARG A O 1
ATOM 820 N N . VAL A 1 101 ? 16.331 1.063 6.597 1.00 86.25 101 VAL A N 1
ATOM 821 C CA . VAL A 1 101 ? 16.394 1.458 8.014 1.00 86.25 101 VAL A CA 1
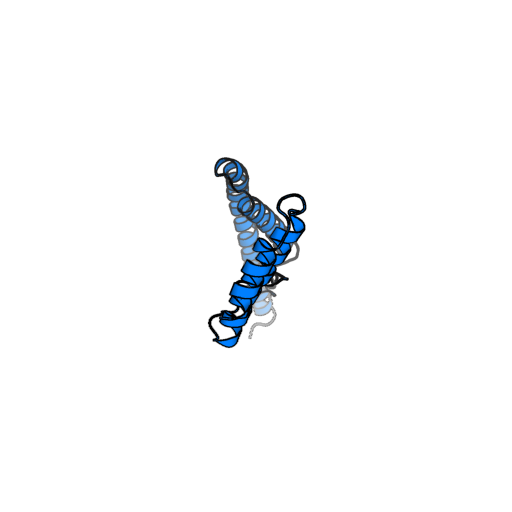ATOM 822 C C . VAL A 1 101 ? 15.106 2.175 8.412 1.00 86.25 101 VAL A C 1
ATOM 824 O O . VAL A 1 101 ? 14.483 1.791 9.399 1.00 86.25 101 VAL A O 1
ATOM 827 N N . ILE A 1 102 ? 14.661 3.125 7.586 1.00 83.62 102 ILE A N 1
ATOM 828 C CA . ILE A 1 102 ? 13.395 3.843 7.785 1.00 83.62 102 ILE A CA 1
ATOM 829 C C . ILE A 1 102 ? 12.222 2.855 7.784 1.00 83.62 102 ILE A C 1
ATOM 831 O O . ILE A 1 102 ? 11.392 2.881 8.687 1.00 83.62 102 ILE A O 1
ATOM 835 N N . LEU A 1 103 ? 12.193 1.918 6.828 1.00 88.00 103 LEU A N 1
ATOM 836 C CA . LEU A 1 103 ? 11.144 0.905 6.741 1.00 88.00 103 LEU A CA 1
ATOM 837 C C . LEU A 1 103 ? 11.113 -0.009 7.967 1.00 88.00 103 LEU A C 1
ATOM 839 O O . LEU A 1 103 ? 10.026 -0.332 8.422 1.00 88.00 103 LEU A O 1
ATOM 843 N N . LYS A 1 104 ? 12.263 -0.420 8.519 1.00 88.12 104 LYS A N 1
ATOM 844 C CA . LYS A 1 104 ? 12.295 -1.242 9.742 1.00 88.12 104 LYS A CA 1
ATOM 845 C C . LYS A 1 104 ? 11.646 -0.526 10.923 1.00 88.12 104 LYS A C 1
ATOM 847 O O . LYS A 1 104 ? 10.909 -1.152 11.682 1.00 88.12 104 LYS A O 1
ATOM 852 N N . HIS A 1 105 ? 11.931 0.765 11.084 1.00 86.62 105 HIS A N 1
ATOM 853 C CA . HIS A 1 105 ? 11.338 1.557 12.155 1.00 86.62 105 HIS A CA 1
ATOM 854 C C . HIS A 1 105 ? 9.836 1.760 11.920 1.00 86.62 105 HIS A C 1
ATOM 856 O O . HIS A 1 105 ? 9.028 1.369 12.761 1.00 86.62 105 HIS A O 1
ATOM 862 N N . GLY A 1 106 ? 9.464 2.224 10.723 1.00 86.56 106 GLY A N 1
ATOM 863 C CA . GLY A 1 106 ? 8.067 2.425 10.341 1.00 86.56 106 GLY A CA 1
ATOM 864 C C . GLY A 1 106 ? 7.237 1.136 10.348 1.00 86.56 106 GLY A C 1
ATOM 865 O O . GLY A 1 106 ? 6.051 1.176 10.648 1.00 86.56 106 GLY A O 1
ATOM 866 N N . GLU A 1 107 ? 7.839 -0.028 10.082 1.00 89.56 107 GLU A N 1
ATOM 867 C CA . GLU A 1 107 ? 7.172 -1.331 10.192 1.00 89.56 107 GLU A CA 1
ATOM 868 C C . GLU A 1 107 ? 6.776 -1.641 11.634 1.00 89.56 107 GLU A C 1
ATOM 870 O O . GLU A 1 107 ? 5.662 -2.108 11.873 1.00 89.56 107 GLU A O 1
ATOM 875 N N . LYS A 1 108 ? 7.673 -1.383 12.591 1.00 91.69 108 LYS A N 1
ATOM 876 C CA . LYS A 1 108 ? 7.401 -1.614 14.011 1.00 91.69 108 LYS A CA 1
ATOM 877 C C . LYS A 1 108 ? 6.282 -0.696 14.499 1.00 91.69 108 LYS A C 1
ATOM 879 O O . LYS A 1 108 ? 5.336 -1.172 15.117 1.00 91.69 108 LYS A O 1
ATOM 884 N N . GLU A 1 109 ? 6.367 0.593 14.187 1.00 90.50 109 GLU A N 1
ATOM 885 C CA . GLU A 1 109 ? 5.353 1.577 14.580 1.00 90.50 109 GLU A CA 1
ATOM 886 C C . GLU A 1 109 ? 3.986 1.268 13.971 1.00 90.50 109 GLU A C 1
ATOM 888 O O . GLU A 1 109 ? 2.984 1.238 14.684 1.00 90.50 109 GLU A O 1
ATOM 893 N N . TYR A 1 110 ? 3.948 0.971 12.669 1.00 92.31 110 TYR A N 1
ATOM 894 C CA . TYR A 1 110 ? 2.720 0.612 11.968 1.00 92.31 110 TYR A CA 1
ATOM 895 C C . TYR A 1 110 ? 2.068 -0.640 12.564 1.00 92.31 110 TYR A C 1
ATOM 897 O O . TYR A 1 110 ? 0.869 -0.634 12.836 1.00 92.31 110 TYR A O 1
ATOM 905 N N . LYS A 1 111 ? 2.842 -1.707 12.808 1.00 92.06 111 LYS A N 1
ATOM 906 C CA . LYS A 1 111 ? 2.308 -2.940 13.408 1.00 92.06 111 LYS A CA 1
ATOM 907 C C . LYS A 1 111 ? 1.760 -2.697 14.809 1.00 92.06 111 LYS A C 1
ATOM 909 O O . LYS A 1 111 ? 0.638 -3.110 15.080 1.00 92.06 111 LYS A O 1
ATOM 914 N N . ASN A 1 112 ? 2.507 -1.983 15.650 1.00 94.56 112 ASN A N 1
ATOM 915 C CA . ASN A 1 112 ? 2.077 -1.653 17.007 1.00 94.56 112 ASN A CA 1
ATOM 916 C C . ASN A 1 112 ? 0.788 -0.821 17.006 1.00 94.56 112 ASN A C 1
ATOM 918 O O . ASN A 1 112 ? -0.099 -1.058 17.822 1.00 94.56 112 ASN A O 1
ATOM 922 N N . PHE A 1 113 ? 0.675 0.144 16.088 1.00 94.31 113 PHE A N 1
ATOM 923 C CA . PHE A 1 113 ? -0.533 0.948 15.925 1.00 94.31 113 PHE A CA 1
ATOM 924 C C . PHE A 1 113 ? -1.737 0.071 15.559 1.00 94.31 113 PHE A C 1
ATOM 926 O O . PHE A 1 113 ? -2.740 0.086 16.266 1.00 94.31 113 PHE A O 1
ATOM 933 N N . ILE A 1 114 ? -1.610 -0.748 14.510 1.00 92.56 114 ILE A N 1
ATOM 934 C CA . IL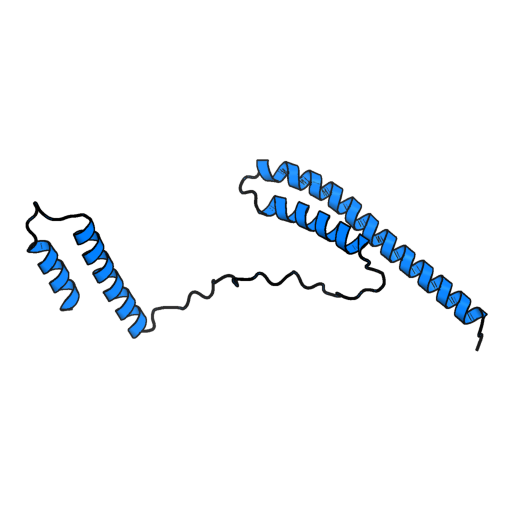E A 1 114 ? -2.681 -1.643 14.051 1.00 92.56 114 ILE A CA 1
ATOM 935 C C . ILE A 1 114 ? -3.110 -2.619 15.151 1.00 92.56 114 ILE A C 1
ATOM 937 O O . ILE A 1 114 ? -4.304 -2.801 15.384 1.00 92.56 114 ILE A O 1
ATOM 941 N N . GLU A 1 115 ? -2.151 -3.226 15.848 1.00 93.25 115 GLU A N 1
ATOM 942 C CA . GLU A 1 115 ? -2.425 -4.158 16.942 1.00 93.25 115 GLU A CA 1
ATOM 943 C C . GLU A 1 115 ? -3.163 -3.473 18.099 1.00 93.25 115 GLU A C 1
ATOM 945 O O . GLU A 1 115 ? -4.142 -4.010 18.620 1.00 93.25 115 GLU A O 1
ATOM 950 N N . LYS A 1 116 ? -2.749 -2.254 18.464 1.00 94.94 116 LYS A N 1
ATOM 951 C CA . LYS A 1 116 ? -3.414 -1.461 19.502 1.00 94.94 116 LYS A CA 1
ATOM 952 C C . LYS A 1 116 ? -4.851 -1.117 19.112 1.00 94.94 116 LYS A C 1
ATOM 954 O O . LYS A 1 116 ? -5.751 -1.315 19.926 1.00 94.94 116 LYS A O 1
ATOM 959 N N . THR A 1 117 ? -5.083 -0.651 17.885 1.00 93.31 117 THR A N 1
ATOM 960 C CA . THR A 1 117 ? -6.431 -0.321 17.396 1.00 93.31 117 THR A CA 1
ATOM 961 C C . THR A 1 117 ? -7.330 -1.554 17.391 1.00 93.31 117 THR A C 1
ATOM 963 O O . THR A 1 117 ? -8.447 -1.516 17.910 1.00 93.31 117 THR A O 1
ATOM 966 N N . GLN A 1 118 ? -6.817 -2.689 16.911 1.00 91.94 118 GLN A N 1
ATOM 967 C CA . GLN A 1 118 ? -7.556 -3.946 16.906 1.00 91.94 118 GLN A CA 1
ATOM 968 C C . GLN A 1 118 ? -7.894 -4.429 18.327 1.00 91.94 118 GLN A C 1
ATOM 970 O O . GLN A 1 118 ? -9.016 -4.872 18.581 1.00 91.94 118 GLN A O 1
ATOM 975 N N . ASN A 1 119 ? -6.950 -4.333 19.267 1.00 93.69 119 ASN A N 1
ATOM 976 C CA . ASN A 1 119 ? -7.176 -4.723 20.658 1.00 93.69 119 ASN A CA 1
ATOM 977 C C . ASN A 1 119 ? -8.188 -3.807 21.354 1.00 93.69 119 ASN A C 1
ATOM 979 O O . ASN A 1 119 ? -9.093 -4.307 22.021 1.00 93.69 119 ASN A O 1
ATOM 983 N N . ASN A 1 120 ? -8.103 -2.492 21.144 1.00 94.19 120 ASN A N 1
ATOM 984 C CA . ASN A 1 120 ? -9.078 -1.537 21.672 1.00 94.19 120 ASN A CA 1
ATOM 985 C C . ASN A 1 120 ? -10.492 -1.846 21.175 1.00 94.19 120 ASN A C 1
ATOM 987 O O . ASN A 1 120 ? -11.436 -1.873 21.961 1.00 94.19 120 ASN A O 1
ATOM 991 N N . PHE A 1 121 ? -10.634 -2.148 19.884 1.00 93.81 121 PHE A N 1
ATOM 992 C CA . PHE A 1 121 ? -11.917 -2.536 19.313 1.00 93.81 121 PHE A CA 1
ATOM 993 C C . PHE A 1 121 ? -12.475 -3.816 19.950 1.00 93.81 121 PHE A C 1
ATOM 995 O O . PHE A 1 121 ? -13.638 -3.854 20.346 1.00 93.81 121 PHE A O 1
ATOM 1002 N N . ARG A 1 122 ? -11.640 -4.849 20.127 1.00 92.06 122 ARG A N 1
ATOM 1003 C CA . ARG A 1 122 ? -12.041 -6.100 20.797 1.00 92.06 122 ARG A CA 1
ATOM 1004 C C . ARG A 1 122 ? -12.494 -5.866 22.239 1.00 92.06 122 ARG A C 1
ATOM 1006 O O . ARG A 1 122 ? -13.512 -6.420 22.648 1.00 92.06 122 ARG A O 1
ATOM 1013 N N . ILE A 1 123 ? -11.766 -5.041 22.994 1.00 94.88 123 ILE A N 1
ATOM 1014 C CA . ILE A 1 123 ? -12.118 -4.684 24.376 1.00 94.88 123 ILE A CA 1
ATOM 1015 C C . ILE A 1 123 ? -13.456 -3.937 24.409 1.00 94.88 123 ILE A C 1
ATOM 1017 O O . ILE A 1 123 ? -14.319 -4.261 25.226 1.00 94.88 123 ILE A O 1
ATOM 1021 N N . ASN A 1 124 ? -13.660 -2.984 23.495 1.00 94.00 124 ASN A N 1
ATOM 1022 C CA . ASN A 1 124 ? -14.906 -2.228 23.395 1.00 94.00 124 ASN A CA 1
ATOM 1023 C C . ASN A 1 124 ? -16.094 -3.135 23.062 1.00 94.00 124 ASN A C 1
ATOM 1025 O O . ASN A 1 124 ? -17.115 -3.054 23.741 1.00 94.00 124 ASN A O 1
ATOM 1029 N N . ILE A 1 125 ? -15.953 -4.050 22.097 1.00 93.94 125 ILE A N 1
ATOM 1030 C CA . ILE A 1 125 ? -16.988 -5.050 21.802 1.00 93.94 125 ILE A CA 1
ATOM 1031 C C . ILE A 1 125 ? -17.298 -5.887 23.041 1.00 93.94 125 ILE A C 1
ATOM 1033 O O . ILE A 1 125 ? -18.463 -6.035 23.399 1.00 93.94 125 ILE A O 1
ATOM 1037 N N . ALA A 1 126 ? -16.279 -6.414 23.724 1.00 93.12 126 ALA A N 1
ATOM 1038 C CA . ALA A 1 126 ? -16.486 -7.239 24.911 1.00 93.12 126 ALA A CA 1
ATOM 1039 C C . ALA A 1 126 ? -17.245 -6.479 26.012 1.00 93.12 126 ALA A C 1
ATOM 1041 O O . ALA A 1 126 ? -18.131 -7.040 26.659 1.00 93.12 126 ALA A O 1
ATOM 1042 N N . LYS A 1 127 ? -16.940 -5.189 26.193 1.00 94.00 127 LYS A N 1
ATOM 1043 C CA . LYS A 1 127 ? -17.646 -4.312 27.131 1.00 94.00 127 LYS A CA 1
ATOM 1044 C C . LYS A 1 127 ? -19.107 -4.103 26.723 1.00 94.00 127 LYS A C 1
ATOM 1046 O O . LYS A 1 127 ? -19.989 -4.321 27.549 1.00 94.00 127 LYS A O 1
ATOM 1051 N N . VAL A 1 128 ? -19.364 -3.757 25.461 1.00 91.44 128 VAL A N 1
ATOM 1052 C CA . VAL A 1 128 ? -20.725 -3.566 24.927 1.00 91.44 128 VAL A CA 1
ATOM 1053 C C . VAL A 1 128 ? -21.555 -4.843 25.069 1.00 91.44 128 VAL A C 1
ATOM 1055 O O . VAL A 1 128 ? -22.689 -4.789 25.535 1.00 91.44 128 VAL A O 1
ATOM 1058 N N . LEU A 1 129 ? -20.980 -6.006 24.751 1.00 90.12 129 LEU A N 1
ATOM 1059 C CA . LEU A 1 129 ? -21.646 -7.302 24.910 1.00 90.12 129 LEU A CA 1
ATOM 1060 C C . LEU A 1 129 ? -21.980 -7.604 26.376 1.00 90.12 129 LEU A C 1
ATOM 1062 O O . LEU A 1 129 ? -23.069 -8.095 26.673 1.00 90.12 129 LEU A O 1
ATOM 1066 N N . LYS A 1 130 ? -21.066 -7.295 27.305 1.00 91.38 130 LYS A N 1
ATOM 1067 C CA . LYS A 1 130 ? -21.297 -7.470 28.745 1.00 91.38 130 LYS A CA 1
ATOM 1068 C C . LYS A 1 130 ? -22.433 -6.575 29.245 1.00 91.38 130 LYS A C 1
ATOM 1070 O O . LYS A 1 130 ? -23.283 -7.041 29.999 1.00 91.38 130 LYS A O 1
ATOM 1075 N N . GLU A 1 131 ? -22.458 -5.313 28.823 1.00 90.31 131 GLU A N 1
ATOM 1076 C CA . GLU A 1 131 ? -23.514 -4.362 29.183 1.00 90.31 131 GLU A CA 1
ATOM 1077 C C . GLU A 1 131 ? -24.871 -4.764 28.598 1.00 90.31 131 GLU A C 1
ATOM 1079 O O . GLU A 1 131 ? -25.869 -4.738 29.314 1.00 90.31 131 GLU A O 1
ATOM 1084 N N . ALA A 1 132 ? -24.908 -5.186 27.331 1.00 87.38 132 ALA A N 1
ATOM 1085 C CA . ALA A 1 132 ? -26.121 -5.678 26.685 1.00 87.38 132 ALA A CA 1
ATOM 1086 C C . ALA A 1 132 ? -26.694 -6.897 27.424 1.00 87.38 132 ALA A C 1
ATOM 1088 O O . ALA A 1 132 ? -27.873 -6.907 27.765 1.00 87.38 132 ALA A O 1
ATOM 1089 N N . LYS A 1 133 ? -25.841 -7.871 27.775 1.00 86.00 133 LYS A N 1
ATOM 1090 C CA . LYS A 1 133 ? -26.240 -9.048 28.562 1.00 86.00 133 LYS A CA 1
ATOM 1091 C C . LYS A 1 133 ? -26.769 -8.679 29.953 1.00 86.00 133 LYS A C 1
ATOM 1093 O O . LYS A 1 133 ? -27.641 -9.359 30.475 1.00 86.00 133 LYS A O 1
ATOM 1098 N N . SER A 1 134 ? -26.225 -7.631 30.568 1.00 82.50 134 SER A N 1
ATOM 1099 C CA . SER A 1 134 ? -26.660 -7.173 31.890 1.00 82.50 134 SER A CA 1
ATOM 1100 C C . SER A 1 134 ? -27.991 -6.418 31.863 1.00 82.50 134 SER A C 1
ATOM 1102 O O . SER A 1 134 ? -28.664 -6.386 32.889 1.00 82.50 134 SER A O 1
ATOM 1104 N N . LYS A 1 135 ? -28.331 -5.762 30.747 1.00 81.06 135 LYS A N 1
ATOM 1105 C CA . LYS A 1 135 ? -29.552 -4.952 30.596 1.00 81.06 135 LYS A CA 1
ATOM 1106 C C . LYS A 1 135 ? -30.761 -5.770 30.144 1.00 81.06 135 LYS A C 1
ATOM 1108 O O . LYS A 1 135 ? -31.877 -5.375 30.454 1.00 81.06 135 LYS A O 1
ATOM 1113 N N . ASP A 1 136 ? -30.535 -6.886 29.458 1.00 68.88 136 ASP A N 1
ATOM 1114 C CA . ASP A 1 136 ? -31.575 -7.847 29.078 1.00 68.88 136 ASP A CA 1
ATOM 1115 C C . ASP A 1 136 ? -31.087 -9.283 29.353 1.00 68.88 136 ASP A C 1
ATOM 1117 O O . ASP A 1 136 ? -30.656 -10.002 28.441 1.00 68.88 136 ASP A O 1
ATOM 1121 N N . PRO A 1 137 ? -31.022 -9.683 30.638 1.00 64.31 137 PRO A N 1
ATOM 1122 C CA . PRO A 1 137 ? -30.630 -11.033 30.995 1.00 64.31 137 PRO A CA 1
ATOM 1123 C C . PRO A 1 137 ? -31.775 -11.989 30.644 1.00 64.31 137 PRO A C 1
ATOM 1125 O O . PRO A 1 137 ? -32.816 -11.983 31.297 1.00 64.31 137 PRO A O 1
ATOM 1128 N N . LYS A 1 138 ? -31.569 -12.803 29.604 1.00 59.69 138 LYS A N 1
ATOM 1129 C CA . LYS A 1 138 ? -32.360 -14.018 29.370 1.00 59.69 138 LYS A CA 1
ATOM 1130 C C . LYS A 1 138 ? -32.092 -15.066 30.441 1.00 59.69 138 LYS A C 1
ATOM 1132 O O . LYS A 1 138 ? -30.902 -15.226 30.808 1.00 59.69 138 LYS A O 1
#

Radius of gyration: 32.41 Å; chains: 1; bounding box: 61×28×91 Å

Foldseek 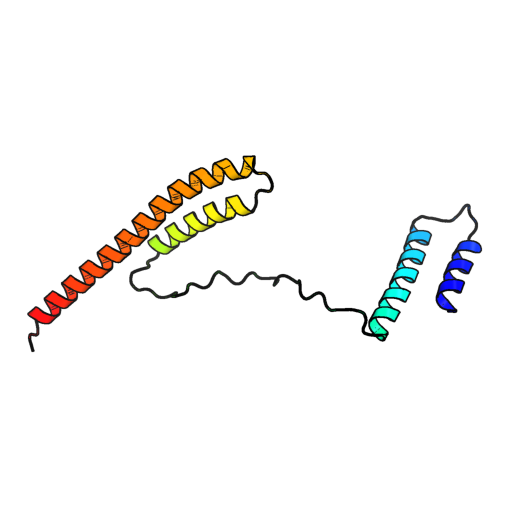3Di:
DVPLVVLVVVVVPDDPVPDDVVSVVVSVVVVVVVVVVVCVVVVVDDDPPPPDPPDDDPPDDPDPDDPLCDPVLVVLVVVLVVLVVCLVPDDDPVSNPVSVVVNVVSVVVSVVVSVVSVVVVVVVVVVVVVVVCVVDPD

Sequence (138 aa):
EDNVDHLLDTLVNMNNNEITQENIDSVTNEMVDIFIEAAQSTGLCKENKNTKPYKKRPYSRRHPQQDWFDEECESKRKAYMETKNAGYGKKSKQARKAPRVILKHGEKEYKNFIEKTQNNFRINIAKVLKEAKSKDPK

Secondary structure (DSSP, 8-state):
-HHHHHHHHHHHTS-TTS--HHHHHHHHHHHHHHHHHHHHHTT-----TT---SS------SSS--TT--HHHHHHHHHHHHHHHHHHT--SHHHHHHHHHHHHHHHHHHHHHHHHHHHHHHHHHHHHHHHHHHHS--